Protein AF-A0A5K1B325-F1 (afdb_monomer_lite)

Organism: NCBI:txid210225

Radius of gyration: 19.57 Å; chains: 1; bounding box: 44×25×56 Å

Foldseek 3Di:
DQVLLVVLVVCLVCLVVLVVCVVVDVVDPPNDDPVVNVVSVVVSVLCVLVNVLVCCCVVDPDDALVSNVVSLVSLLVSLVVQCPDPPVVSVVVSVVVVVVSCVVCVVCVVVSVVSVVPGPVVPPPDD

Secondary structure (DSSP, 8-state):
-HHHHHHHHHHHHTHHHHHHHHHH-TT---PPPHHHHHHHHHHHHHHHHHHHHHHHHHH-SS--HHHHHHHHHHHHHHHHHHTT-S-HHHHHHHHHHHHHHHHHHHTTHHHHHHHHHH-GGGG----

Sequence (127 aa):
WNSTFIMLRDALLFKDVFQHLASCDPSYTCLPSEDEWSYAFDLCQFLKVFYDATNLISTTKHVTTNLVIEEIVSIYHHLYTHRGTSNEHIRALACKMQEKFDKYFKDYNILFAIAAVLDPSSSCHTG

Structure (mmCIF, N/CA/C/O backbone):
data_AF-A0A5K1B325-F1
#
_entry.id   AF-A0A5K1B325-F1
#
loop_
_atom_site.group_PDB
_atom_site.id
_atom_site.type_symbol
_atom_site.label_atom_id
_atom_site.label_alt_id
_atom_site.label_comp_id
_atom_site.label_asym_id
_atom_site.label_entity_id
_atom_site.label_seq_id
_atom_site.pdbx_PDB_ins_code
_atom_site.Cartn_x
_atom_site.Cartn_y
_atom_site.Cartn_z
_atom_site.occupancy
_atom_site.B_iso_or_equiv
_atom_site.auth_seq_id
_atom_site.auth_comp_id
_atom_site.auth_asym_id
_atom_site.auth_atom_id
_atom_site.pdbx_PDB_mode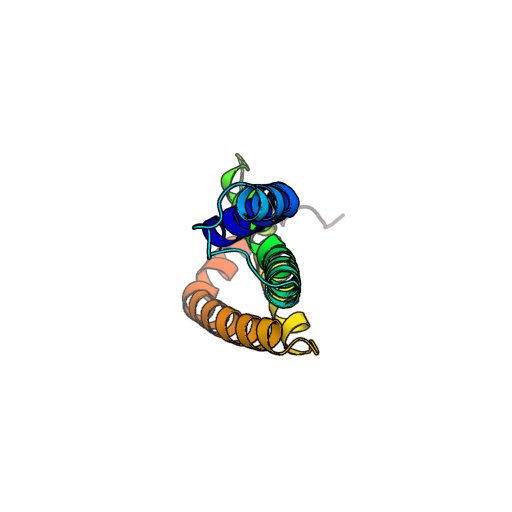l_num
ATOM 1 N N . TRP A 1 1 ? -1.676 6.772 2.175 1.00 85.94 1 TRP A N 1
ATOM 2 C CA . TRP A 1 1 ? -1.957 5.370 1.819 1.00 85.94 1 TRP A CA 1
ATOM 3 C C . TRP A 1 1 ? -2.931 5.255 0.651 1.00 85.94 1 TRP A C 1
ATOM 5 O O . TRP A 1 1 ? -2.493 4.803 -0.388 1.00 85.94 1 TRP A O 1
ATOM 15 N N . ASN A 1 2 ? -4.173 5.739 0.744 1.00 91.50 2 ASN A N 1
ATOM 16 C CA . ASN A 1 2 ? -5.193 5.637 -0.317 1.00 91.50 2 ASN A CA 1
ATOM 17 C C . ASN A 1 2 ? -4.763 6.154 -1.696 1.00 91.50 2 ASN A C 1
ATOM 19 O O . ASN A 1 2 ? -4.847 5.408 -2.663 1.00 91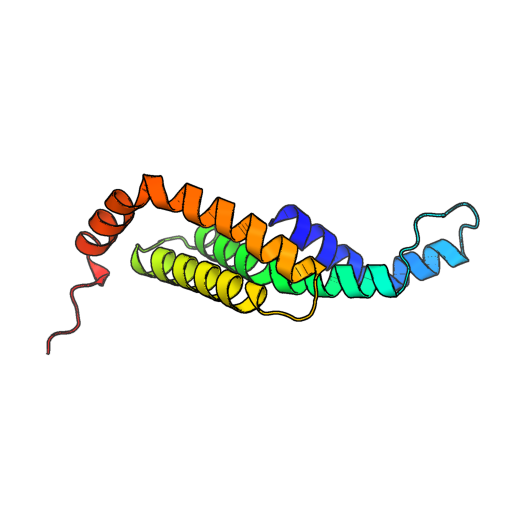.50 2 ASN A O 1
ATOM 23 N N . SER A 1 3 ? -4.251 7.385 -1.802 1.00 94.56 3 SER A N 1
ATOM 24 C CA . SER A 1 3 ? -3.797 7.912 -3.100 1.00 94.56 3 SER A CA 1
ATOM 25 C C . SER A 1 3 ? -2.644 7.089 -3.679 1.00 94.56 3 SER A C 1
ATOM 27 O O . SER A 1 3 ? -2.620 6.816 -4.871 1.00 94.56 3 SER A O 1
ATOM 29 N N . THR A 1 4 ? -1.720 6.643 -2.823 1.00 94.56 4 THR A N 1
ATOM 30 C CA . THR A 1 4 ? -0.609 5.763 -3.210 1.00 94.56 4 THR A CA 1
ATOM 31 C C . THR A 1 4 ? -1.115 4.405 -3.696 1.00 94.56 4 THR A C 1
ATOM 33 O O . THR A 1 4 ? -0.642 3.924 -4.715 1.00 94.56 4 THR A O 1
ATOM 36 N N . PHE A 1 5 ? -2.097 3.810 -3.013 1.00 96.69 5 PHE A N 1
ATOM 37 C CA . PHE A 1 5 ? -2.727 2.557 -3.432 1.00 96.69 5 PHE A CA 1
ATOM 38 C C . PHE A 1 5 ? -3.401 2.695 -4.799 1.00 96.69 5 PHE A C 1
ATOM 40 O O . PHE A 1 5 ? -3.142 1.883 -5.677 1.00 96.69 5 PHE A O 1
ATOM 47 N N . ILE A 1 6 ? -4.216 3.739 -5.000 1.00 97.06 6 ILE A N 1
ATOM 48 C CA . ILE A 1 6 ? -4.890 3.995 -6.282 1.00 97.06 6 ILE A CA 1
ATOM 49 C C . ILE A 1 6 ? -3.854 4.159 -7.398 1.00 97.06 6 ILE A C 1
ATOM 51 O O . ILE A 1 6 ? -3.952 3.491 -8.419 1.00 97.06 6 ILE A O 1
ATOM 55 N N . MET A 1 7 ? -2.827 4.982 -7.167 1.00 97.19 7 MET A N 1
ATOM 56 C CA . MET A 1 7 ? -1.741 5.193 -8.123 1.00 97.19 7 MET A CA 1
ATOM 57 C C . MET A 1 7 ? -1.042 3.880 -8.497 1.00 97.19 7 MET A C 1
ATOM 59 O O . MET A 1 7 ? -0.841 3.625 -9.677 1.00 97.19 7 MET A O 1
ATOM 63 N N . LEU A 1 8 ? -0.680 3.045 -7.516 1.00 97.62 8 LEU A N 1
ATOM 64 C CA . LEU A 1 8 ? -0.001 1.770 -7.770 1.00 97.62 8 LEU A CA 1
ATOM 65 C C . LEU A 1 8 ? -0.909 0.772 -8.484 1.00 97.62 8 LEU A C 1
ATOM 67 O O . LEU A 1 8 ? -0.479 0.152 -9.449 1.00 97.62 8 LEU A O 1
ATOM 71 N N . ARG A 1 9 ? -2.166 0.643 -8.050 1.00 97.81 9 ARG A N 1
ATOM 72 C CA . ARG A 1 9 ? -3.170 -0.208 -8.697 1.00 97.81 9 ARG A CA 1
ATOM 73 C C . ARG A 1 9 ? -3.324 0.162 -10.170 1.00 97.81 9 ARG A C 1
ATOM 75 O O . ARG A 1 9 ? -3.313 -0.721 -11.021 1.00 97.81 9 ARG A O 1
ATOM 82 N N . ASP A 1 10 ? -3.457 1.453 -10.456 1.00 97.38 10 ASP A N 1
ATOM 83 C CA . ASP A 1 10 ? -3.647 1.944 -11.817 1.00 97.38 10 ASP A CA 1
ATOM 84 C C . ASP A 1 10 ? -2.358 1.779 -12.635 1.00 97.38 10 ASP A C 1
ATOM 86 O O . ASP A 1 10 ? -2.407 1.288 -13.759 1.00 97.38 10 ASP A O 1
ATOM 90 N N . ALA A 1 11 ? -1.189 2.082 -12.062 1.00 96.44 11 ALA A N 1
ATOM 91 C CA . ALA A 1 11 ? 0.096 1.858 -12.725 1.00 96.44 11 ALA A CA 1
ATOM 92 C C . ALA A 1 11 ? 0.312 0.379 -13.092 1.00 96.44 11 ALA A C 1
ATOM 94 O O . ALA A 1 11 ? 0.741 0.085 -14.204 1.00 96.44 11 ALA A O 1
ATOM 95 N N . LEU A 1 12 ? -0.031 -0.545 -12.188 1.00 97.38 12 LEU A N 1
ATOM 96 C CA . LEU A 1 12 ? 0.042 -1.990 -12.422 1.00 97.38 12 LEU A CA 1
ATOM 97 C C . LEU A 1 12 ? -0.947 -2.447 -13.501 1.00 97.38 12 LEU A C 1
ATOM 99 O O . LEU A 1 12 ? -0.583 -3.263 -14.344 1.00 97.38 12 LEU A O 1
ATOM 103 N N . LEU A 1 13 ? -2.172 -1.907 -13.510 1.00 97.19 13 LEU A N 1
ATOM 104 C CA . LEU A 1 13 ? -3.171 -2.187 -14.550 1.00 97.19 13 LEU A CA 1
ATOM 105 C C . LEU A 1 13 ? -2.673 -1.772 -15.941 1.00 97.19 13 LEU A C 1
ATOM 107 O O . LEU A 1 13 ? -2.956 -2.445 -16.929 1.00 97.19 13 LEU A O 1
ATOM 111 N N . PHE A 1 14 ? -1.924 -0.674 -16.012 1.00 96.19 14 PHE A N 1
ATOM 112 C CA . PHE A 1 14 ? -1.385 -0.132 -17.254 1.00 96.19 14 PHE A CA 1
ATOM 113 C C . PHE A 1 14 ? 0.068 -0.546 -17.529 1.00 96.19 14 PHE A C 1
ATOM 115 O O . PHE A 1 14 ? 0.704 0.068 -18.385 1.00 96.19 14 PHE A O 1
ATOM 122 N N . LYS A 1 15 ? 0.604 -1.587 -16.869 1.00 95.75 15 LYS A N 1
ATOM 123 C CA . LYS A 1 15 ? 1.999 -2.040 -17.050 1.00 95.75 15 LYS A CA 1
ATOM 124 C C . LYS A 1 15 ? 2.382 -2.201 -18.530 1.00 95.75 15 LYS A C 1
ATOM 126 O O . LYS A 1 15 ? 3.395 -1.652 -18.963 1.00 95.75 15 LYS A O 1
ATOM 131 N N . ASP A 1 16 ? 1.538 -2.861 -19.321 1.00 94.69 16 ASP A N 1
ATOM 132 C CA . ASP A 1 16 ? 1.787 -3.093 -20.753 1.00 94.69 16 ASP A CA 1
ATOM 133 C C . ASP A 1 16 ? 1.778 -1.793 -21.574 1.00 94.69 16 ASP A C 1
ATOM 135 O O . ASP A 1 16 ? 2.484 -1.669 -22.574 1.00 94.69 16 ASP A O 1
ATOM 139 N N . VAL A 1 17 ? 1.019 -0.783 -21.135 1.00 95.25 17 VAL A N 1
ATOM 140 C CA . VAL A 1 17 ? 0.990 0.538 -21.779 1.00 95.25 17 VAL A CA 1
ATOM 141 C C . VAL A 1 17 ? 2.322 1.256 -21.585 1.00 95.25 17 VAL A C 1
ATOM 143 O O . VAL A 1 17 ? 2.818 1.868 -22.527 1.00 95.25 17 VAL A O 1
ATOM 146 N N . PHE A 1 18 ? 2.944 1.143 -20.407 1.00 94.31 18 PHE A N 1
ATOM 147 C CA . PHE A 1 18 ? 4.284 1.690 -20.173 1.00 94.31 18 PHE A CA 1
ATOM 148 C C . PHE A 1 18 ? 5.340 1.007 -21.048 1.00 94.31 18 PHE A C 1
ATOM 150 O O . PHE A 1 18 ? 6.196 1.684 -21.618 1.00 94.31 18 PHE A O 1
ATOM 157 N N . GLN A 1 19 ? 5.257 -0.318 -21.206 1.00 93.75 19 GLN A N 1
ATOM 158 C CA . GLN A 1 19 ? 6.151 -1.068 -22.095 1.00 93.75 19 GLN A CA 1
ATOM 159 C C . GLN A 1 19 ? 5.967 -0.657 -23.560 1.00 93.75 19 GLN A C 1
ATOM 161 O O . GLN A 1 19 ? 6.944 -0.411 -24.269 1.00 93.75 19 GLN A O 1
ATOM 166 N N . HIS A 1 20 ? 4.716 -0.527 -24.007 1.00 95.12 20 HIS A N 1
ATOM 167 C CA . HIS A 1 20 ? 4.411 -0.059 -25.353 1.00 95.12 20 HIS A CA 1
ATOM 168 C C . HIS A 1 20 ? 4.928 1.366 -25.584 1.00 95.12 20 HIS A C 1
ATOM 170 O O . HIS A 1 20 ? 5.579 1.622 -26.597 1.00 95.12 20 HIS A O 1
ATOM 176 N N . LEU A 1 21 ? 4.725 2.273 -24.626 1.00 94.81 21 LEU A N 1
ATOM 177 C CA . LEU A 1 21 ? 5.216 3.646 -24.707 1.00 94.81 21 LEU A CA 1
ATOM 178 C C . LEU A 1 21 ? 6.742 3.694 -24.854 1.00 94.81 21 LEU A C 1
ATOM 180 O O . LEU A 1 21 ? 7.232 4.376 -25.747 1.00 94.81 21 LEU A O 1
ATOM 184 N N . ALA A 1 22 ? 7.479 2.914 -24.059 1.00 94.06 22 ALA A N 1
ATOM 185 C CA . ALA A 1 22 ? 8.936 2.811 -24.170 1.00 94.06 22 ALA A CA 1
ATOM 186 C C . ALA A 1 22 ? 9.401 2.283 -25.539 1.00 94.06 22 ALA A C 1
ATOM 188 O O . ALA A 1 22 ? 10.470 2.653 -26.019 1.00 94.06 22 ALA A O 1
ATOM 189 N N . SER A 1 23 ? 8.600 1.428 -26.185 1.00 93.62 23 SER A N 1
ATOM 190 C CA . SER A 1 23 ? 8.897 0.928 -27.533 1.00 93.62 23 SER A CA 1
ATOM 191 C C . SER A 1 23 ? 8.631 1.959 -28.638 1.00 93.62 23 SER A C 1
ATOM 193 O O . SER A 1 23 ? 9.296 1.931 -29.672 1.00 93.62 23 SER A O 1
ATOM 195 N N . CYS A 1 24 ? 7.670 2.865 -28.432 1.00 95.62 24 CYS A N 1
ATOM 196 C CA . CYS A 1 24 ? 7.257 3.861 -29.422 1.00 95.62 24 CYS A CA 1
ATOM 197 C C . CYS A 1 24 ? 7.976 5.206 -29.277 1.00 95.62 24 CYS A C 1
ATOM 199 O O . CYS A 1 24 ? 8.154 5.902 -30.276 1.00 95.62 24 CYS A O 1
ATOM 201 N N . ASP A 1 25 ? 8.376 5.576 -28.062 1.00 95.38 25 ASP A N 1
ATOM 202 C CA . ASP A 1 25 ? 9.052 6.831 -27.746 1.00 95.38 25 ASP A CA 1
ATOM 203 C C . ASP A 1 25 ? 10.451 6.557 -27.167 1.00 95.38 25 ASP A C 1
ATOM 205 O O . ASP A 1 25 ? 10.592 6.309 -25.968 1.00 95.38 25 ASP A O 1
ATOM 209 N N . PRO A 1 26 ? 11.514 6.654 -27.989 1.00 90.38 26 PRO A N 1
ATOM 210 C CA . PRO A 1 26 ? 12.892 6.467 -27.535 1.00 90.38 26 PRO A CA 1
ATOM 211 C C . PRO A 1 26 ? 13.355 7.471 -26.468 1.00 90.38 26 PRO A C 1
ATOM 213 O O . PRO A 1 26 ? 14.399 7.260 -25.854 1.00 90.38 26 PRO A O 1
ATOM 216 N N . SER A 1 27 ? 12.631 8.579 -26.266 1.00 95.06 27 SER A N 1
ATOM 217 C CA . SER A 1 27 ? 12.933 9.565 -25.223 1.00 95.06 27 SER A CA 1
ATOM 218 C C . SER A 1 27 ? 12.313 9.220 -23.864 1.00 95.06 27 SER A C 1
ATOM 220 O O . SER A 1 27 ? 12.671 9.830 -22.853 1.00 95.06 27 SER A O 1
ATOM 222 N N . TYR A 1 28 ? 11.431 8.217 -23.811 1.00 93.62 28 TYR A N 1
ATOM 223 C CA . TYR A 1 28 ? 10.811 7.753 -22.578 1.00 93.62 28 TYR A CA 1
ATOM 224 C C . TYR A 1 28 ? 11.786 6.903 -21.749 1.00 93.62 28 TYR A C 1
ATOM 226 O O . TYR A 1 28 ? 12.058 5.744 -22.054 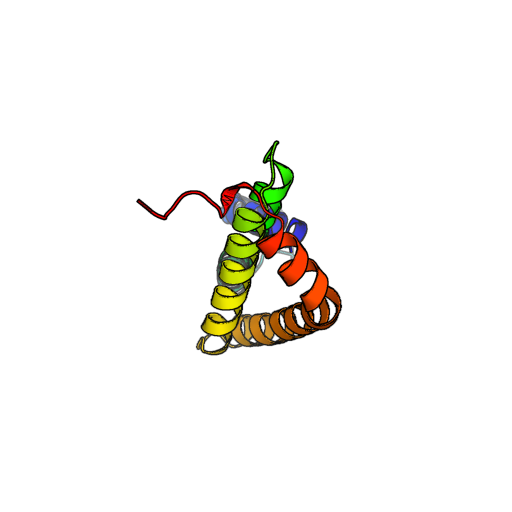1.00 93.62 28 TYR A O 1
ATOM 234 N N . THR A 1 29 ? 12.298 7.475 -20.658 1.00 90.62 29 THR A N 1
ATOM 235 C CA . THR A 1 29 ? 13.304 6.841 -19.782 1.00 90.62 29 THR A CA 1
ATOM 236 C C . THR A 1 29 ? 12.748 6.360 -18.441 1.00 90.62 29 THR A C 1
ATOM 238 O O . THR A 1 29 ? 13.502 5.883 -17.597 1.00 90.62 29 THR A O 1
ATOM 241 N N . CYS A 1 30 ? 11.436 6.473 -18.222 1.00 88.25 30 CYS A N 1
ATOM 242 C CA . CYS A 1 30 ? 10.799 6.202 -16.930 1.00 88.25 30 CYS A CA 1
ATOM 243 C C . CYS A 1 30 ? 10.159 4.808 -16.827 1.00 88.25 30 CYS A C 1
ATOM 245 O O . CYS A 1 30 ? 9.271 4.624 -15.996 1.00 88.25 30 CYS A O 1
ATOM 247 N N . LEU A 1 31 ? 10.562 3.845 -17.662 1.00 94.44 31 LEU A N 1
ATOM 248 C CA . LEU A 1 31 ? 10.040 2.480 -17.598 1.00 94.44 31 LEU A CA 1
ATOM 249 C C . LEU A 1 31 ? 10.576 1.776 -16.337 1.00 94.44 31 LEU A C 1
ATOM 251 O O . LEU A 1 31 ? 11.791 1.593 -16.242 1.00 94.44 31 LEU A O 1
ATOM 255 N N . PRO A 1 32 ? 9.712 1.349 -15.396 1.00 95.31 32 PRO A N 1
ATOM 256 C CA . PRO A 1 32 ? 10.166 0.584 -14.244 1.00 95.31 32 PRO A CA 1
ATOM 257 C C . PRO A 1 32 ? 10.717 -0.779 -14.669 1.00 95.31 32 PRO A C 1
ATOM 259 O O . PRO A 1 32 ? 10.208 -1.417 -15.597 1.00 95.31 32 PRO A O 1
ATOM 262 N N . SER A 1 33 ? 11.742 -1.232 -13.957 1.00 95.88 33 SER A N 1
ATOM 263 C CA . SER A 1 33 ? 12.288 -2.585 -14.058 1.00 95.88 33 SER A CA 1
ATOM 264 C C . SER A 1 33 ? 11.300 -3.639 -13.544 1.00 95.88 33 SER A C 1
ATOM 266 O O . SER A 1 33 ? 10.350 -3.333 -12.822 1.00 95.88 33 SER A O 1
ATOM 268 N N . GLU A 1 34 ? 11.521 -4.910 -13.886 1.00 95.56 34 GLU A N 1
ATOM 269 C CA . GLU A 1 34 ? 10.681 -6.007 -13.380 1.00 95.56 34 GLU A CA 1
ATOM 270 C C . GLU A 1 34 ? 10.721 -6.125 -11.848 1.00 95.56 34 GLU A C 1
ATOM 272 O O . GLU A 1 34 ? 9.689 -6.392 -11.231 1.00 95.56 34 GLU A O 1
ATOM 277 N N . ASP A 1 35 ? 11.863 -5.829 -11.221 1.00 95.06 35 ASP A N 1
ATOM 278 C CA . ASP A 1 35 ? 11.986 -5.798 -9.759 1.00 95.06 35 ASP A CA 1
ATOM 279 C C . ASP A 1 35 ? 11.165 -4.654 -9.145 1.00 95.06 35 ASP A C 1
ATOM 281 O O . ASP A 1 35 ? 10.487 -4.841 -8.133 1.00 95.06 35 ASP A O 1
ATOM 285 N N . GLU A 1 36 ? 11.155 -3.477 -9.777 1.00 95.19 36 GLU A N 1
ATOM 286 C CA . GLU A 1 36 ? 10.324 -2.346 -9.347 1.00 95.19 36 GLU A CA 1
ATOM 287 C C . GLU A 1 36 ? 8.831 -2.624 -9.541 1.00 95.19 36 GLU A C 1
ATOM 289 O O . GLU A 1 36 ? 8.030 -2.257 -8.681 1.00 95.19 36 GLU A O 1
ATOM 294 N N . TRP A 1 37 ? 8.442 -3.316 -10.618 1.00 96.94 37 TRP A N 1
ATOM 295 C CA . TRP A 1 37 ? 7.065 -3.775 -10.815 1.00 96.94 37 TRP A CA 1
ATOM 296 C C . TRP A 1 37 ? 6.640 -4.792 -9.758 1.00 96.94 37 TRP A C 1
ATOM 298 O O . TRP A 1 37 ? 5.533 -4.694 -9.225 1.00 96.94 37 TRP A O 1
ATOM 308 N N . SER A 1 38 ? 7.518 -5.741 -9.434 1.00 96.00 38 SER A N 1
ATOM 309 C CA . SER A 1 38 ? 7.295 -6.725 -8.373 1.00 96.00 38 SER A CA 1
ATOM 310 C C . SER A 1 38 ? 7.118 -6.035 -7.017 1.00 96.00 38 SER A C 1
ATOM 312 O O . SER A 1 38 ? 6.134 -6.260 -6.311 1.00 96.00 38 SER A O 1
ATOM 314 N N . TYR A 1 39 ? 7.994 -5.080 -6.698 1.00 94.81 39 TYR A N 1
ATOM 315 C CA . TYR A 1 39 ? 7.873 -4.288 -5.479 1.00 94.81 39 TYR A CA 1
ATOM 316 C C . TYR A 1 39 ? 6.594 -3.437 -5.446 1.00 94.81 39 TYR A C 1
ATOM 318 O O . TYR A 1 39 ? 5.916 -3.375 -4.418 1.00 94.81 39 TYR A O 1
ATOM 326 N N . ALA A 1 40 ? 6.227 -2.797 -6.561 1.00 96.25 40 ALA A N 1
ATOM 327 C CA . ALA A 1 40 ? 4.987 -2.034 -6.680 1.00 96.25 40 ALA A CA 1
ATOM 328 C C . ALA A 1 40 ? 3.753 -2.915 -6.440 1.00 96.25 40 ALA A C 1
ATOM 330 O O . ALA A 1 40 ? 2.809 -2.474 -5.779 1.00 96.25 40 ALA A O 1
ATOM 331 N N . PHE A 1 41 ? 3.772 -4.157 -6.931 1.00 96.88 41 PHE A N 1
ATOM 332 C CA . PHE A 1 41 ? 2.725 -5.143 -6.682 1.00 96.88 41 PHE A CA 1
ATOM 333 C C . PHE A 1 41 ? 2.624 -5.505 -5.198 1.00 96.88 41 PHE A C 1
ATOM 335 O O . PHE A 1 41 ? 1.547 -5.354 -4.617 1.00 96.88 41 PHE A O 1
ATOM 342 N N . ASP A 1 42 ? 3.733 -5.893 -4.566 1.00 96.00 42 ASP A N 1
ATOM 343 C CA . ASP A 1 42 ? 3.770 -6.237 -3.140 1.00 96.00 42 ASP A CA 1
ATOM 344 C C . ASP A 1 42 ? 3.285 -5.072 -2.267 1.00 96.00 42 ASP A C 1
ATOM 346 O O . ASP A 1 42 ? 2.472 -5.243 -1.353 1.00 96.00 42 ASP A O 1
ATOM 350 N N . LEU A 1 43 ? 3.728 -3.855 -2.590 1.00 96.38 43 LEU A N 1
ATOM 351 C CA . LEU A 1 43 ? 3.304 -2.641 -1.906 1.00 96.38 43 LEU A CA 1
ATOM 352 C C . LEU A 1 43 ? 1.811 -2.360 -2.115 1.00 96.38 43 LEU A C 1
ATOM 354 O O . LEU A 1 43 ? 1.120 -1.967 -1.174 1.00 96.38 43 LEU A O 1
ATOM 358 N N . CYS A 1 44 ? 1.294 -2.570 -3.326 1.00 97.50 44 CYS A N 1
ATOM 359 C CA . CYS A 1 44 ? -0.126 -2.417 -3.622 1.00 97.50 44 CYS A CA 1
ATOM 360 C C . CYS A 1 44 ? -0.975 -3.403 -2.806 1.00 97.50 44 CYS A C 1
ATOM 362 O O . CYS A 1 44 ? -2.001 -3.001 -2.254 1.00 97.50 44 CYS A O 1
ATOM 364 N N . GLN A 1 45 ? -0.546 -4.665 -2.686 1.00 96.19 45 GLN A N 1
ATOM 365 C CA . GLN A 1 45 ? -1.244 -5.666 -1.871 1.00 96.19 45 GLN A CA 1
ATOM 366 C C . GLN A 1 45 ? -1.224 -5.296 -0.389 1.00 96.19 45 GLN A C 1
ATOM 368 O O . GLN A 1 45 ? -2.265 -5.313 0.266 1.00 96.19 45 GLN A O 1
ATOM 373 N N . PHE A 1 46 ? -0.067 -4.879 0.124 1.00 96.50 46 PHE A N 1
ATOM 374 C CA . PHE A 1 46 ? 0.068 -4.428 1.505 1.00 96.50 46 PHE A CA 1
ATOM 375 C C . PHE A 1 46 ? -0.824 -3.211 1.815 1.00 96.50 46 PHE A C 1
ATOM 377 O O . PHE A 1 46 ? -1.465 -3.133 2.860 1.00 96.50 46 PHE A O 1
ATOM 384 N N . LEU A 1 47 ? -0.921 -2.247 0.894 1.00 96.62 47 LEU A N 1
ATOM 385 C CA . LEU A 1 47 ? -1.731 -1.044 1.105 1.00 96.62 47 LEU 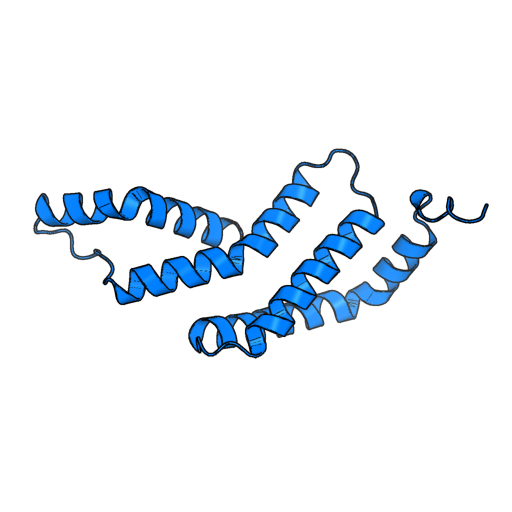A CA 1
ATOM 386 C C . LEU A 1 47 ? -3.246 -1.279 0.981 1.00 96.62 47 LEU A C 1
ATOM 388 O O . LEU A 1 47 ? -4.023 -0.424 1.418 1.00 96.62 47 LEU A O 1
ATOM 392 N N . LYS A 1 48 ? -3.670 -2.413 0.413 1.00 96.38 48 LYS A N 1
ATOM 393 C CA . LYS A 1 48 ? -5.074 -2.712 0.115 1.00 96.38 48 LYS A CA 1
ATOM 394 C C . LYS A 1 48 ? -5.962 -2.684 1.361 1.00 96.38 48 LYS A C 1
ATOM 396 O O . LYS A 1 48 ? -7.009 -2.050 1.321 1.00 96.38 48 LYS A O 1
ATOM 401 N N . VAL A 1 49 ? -5.521 -3.276 2.477 1.00 95.50 49 VAL A N 1
ATOM 402 C CA . VAL A 1 49 ? -6.330 -3.345 3.714 1.00 95.50 49 VAL A CA 1
ATOM 403 C C . VAL A 1 49 ? -6.711 -1.955 4.230 1.00 95.50 49 VAL A C 1
ATOM 405 O O . VAL A 1 49 ? -7.830 -1.726 4.672 1.00 95.50 49 VAL A O 1
ATOM 408 N N . PHE A 1 50 ? -5.801 -0.988 4.112 1.00 94.19 50 PHE A N 1
ATOM 409 C CA . PHE A 1 50 ? -6.028 0.377 4.580 1.00 94.19 50 PHE A CA 1
ATOM 410 C C . PHE A 1 50 ? -6.985 1.139 3.668 1.00 94.19 50 PHE A C 1
ATOM 412 O O . PHE A 1 50 ? -7.790 1.951 4.135 1.00 94.19 50 PHE A O 1
ATOM 419 N N . TYR A 1 51 ? -6.876 0.889 2.361 1.00 95.75 51 TYR A N 1
ATOM 420 C CA . TYR A 1 51 ? -7.787 1.451 1.379 1.00 95.75 51 TYR A CA 1
ATOM 421 C C . TYR A 1 51 ? -9.200 0.906 1.574 1.00 95.75 51 TYR A C 1
ATOM 423 O O . TYR A 1 51 ? -10.133 1.702 1.664 1.00 95.75 51 TYR A O 1
ATOM 431 N N . ASP A 1 52 ? -9.342 -0.415 1.695 1.00 94.75 52 ASP A N 1
ATOM 432 C CA . ASP A 1 52 ? -10.628 -1.085 1.879 1.00 94.75 52 ASP A CA 1
ATOM 433 C C . ASP A 1 52 ? -11.305 -0.605 3.175 1.00 94.75 52 ASP A C 1
ATOM 435 O O . ASP A 1 52 ? -12.449 -0.152 3.119 1.00 94.75 52 ASP A O 1
ATOM 439 N N . ALA A 1 53 ? -10.568 -0.547 4.292 1.00 92.50 53 ALA A N 1
ATOM 440 C CA . ALA A 1 53 ? -11.056 -0.002 5.562 1.00 92.50 53 ALA A CA 1
ATOM 441 C C . ALA A 1 53 ? -11.524 1.457 5.435 1.00 92.50 53 ALA A C 1
ATOM 443 O O . ALA A 1 53 ? -12.626 1.822 5.853 1.00 92.50 53 ALA A O 1
ATOM 444 N N . THR A 1 54 ? -10.707 2.319 4.813 1.00 91.56 54 THR A N 1
ATOM 445 C CA . THR A 1 54 ? -11.078 3.731 4.636 1.00 91.56 54 THR A CA 1
ATOM 446 C C . THR A 1 54 ? -12.309 3.870 3.747 1.00 91.56 54 THR A C 1
ATOM 448 O O . THR A 1 54 ? -13.193 4.677 4.034 1.00 91.56 54 THR A O 1
ATOM 451 N N . ASN A 1 55 ? -12.370 3.110 2.655 1.00 92.69 55 ASN A N 1
ATOM 452 C CA . ASN A 1 55 ? -13.482 3.148 1.721 1.00 92.69 55 ASN A CA 1
ATOM 453 C C . ASN A 1 55 ? -14.772 2.645 2.377 1.00 92.69 55 ASN A C 1
ATOM 455 O O . ASN A 1 55 ? -15.811 3.284 2.223 1.00 92.69 55 ASN A O 1
ATOM 459 N N . LEU A 1 56 ? -14.712 1.566 3.160 1.00 91.38 56 LEU A N 1
ATOM 460 C CA . LEU A 1 56 ? -15.856 1.045 3.904 1.00 91.38 56 LEU A CA 1
ATOM 461 C C . LEU A 1 56 ? -16.414 2.096 4.867 1.00 91.38 56 LEU A C 1
ATOM 463 O O . LEU A 1 56 ? -17.600 2.421 4.806 1.00 91.38 56 LEU A O 1
ATOM 467 N N . ILE A 1 57 ? -15.550 2.700 5.685 1.00 87.81 57 ILE A N 1
ATOM 468 C CA . ILE A 1 57 ? -15.947 3.748 6.635 1.00 87.81 57 ILE A CA 1
ATOM 469 C C . ILE A 1 57 ? -16.508 4.977 5.902 1.00 87.81 57 ILE A C 1
ATOM 471 O O . ILE A 1 57 ? -17.476 5.578 6.358 1.00 87.81 57 ILE A O 1
ATOM 475 N N . SER A 1 58 ? -15.940 5.340 4.748 1.00 87.31 58 SER A N 1
ATOM 476 C CA . SER A 1 58 ? -16.343 6.541 3.997 1.00 87.31 58 SER A CA 1
ATOM 477 C C . SER A 1 58 ? -17.639 6.366 3.200 1.00 87.31 58 SER A C 1
ATOM 479 O O . SER A 1 58 ? -18.339 7.343 2.944 1.00 87.31 58 SER A O 1
ATOM 481 N N . THR A 1 59 ? -17.949 5.144 2.762 1.00 88.38 59 THR A N 1
ATOM 482 C CA . THR A 1 59 ? -19.124 4.841 1.922 1.00 88.38 59 THR A CA 1
ATOM 483 C C . THR A 1 59 ? -20.338 4.392 2.729 1.00 88.38 59 THR A C 1
ATOM 485 O O . THR A 1 59 ? -21.471 4.457 2.242 1.00 88.38 59 THR A O 1
ATOM 488 N N . THR A 1 60 ? -20.129 3.965 3.974 1.00 86.00 60 THR A N 1
ATOM 489 C CA . THR A 1 60 ? -21.204 3.506 4.849 1.00 86.00 60 THR A CA 1
ATOM 490 C C . THR A 1 60 ? -22.022 4.687 5.374 1.00 86.00 60 THR A C 1
ATOM 492 O O . THR A 1 60 ? -21.496 5.619 5.974 1.00 86.00 60 THR A O 1
ATOM 495 N N . LYS A 1 61 ? -23.350 4.635 5.194 1.00 80.81 61 LYS A N 1
ATOM 496 C CA . LYS A 1 61 ? -24.280 5.676 5.682 1.00 80.81 61 LYS A CA 1
ATOM 497 C C . LYS A 1 61 ? -24.453 5.674 7.205 1.00 80.81 61 LYS A C 1
ATOM 499 O O . LYS A 1 61 ? -24.813 6.696 7.782 1.00 80.81 61 LYS A O 1
ATOM 504 N N . HIS A 1 62 ? -24.218 4.526 7.837 1.00 80.44 62 HIS A N 1
ATOM 505 C CA . HIS A 1 62 ? -24.337 4.306 9.277 1.00 80.44 62 HIS A CA 1
ATOM 506 C C . HIS A 1 62 ? -23.112 3.551 9.785 1.00 80.44 62 HIS A C 1
ATOM 508 O O . HIS A 1 62 ? -23.100 2.324 9.833 1.00 80.44 62 HIS A O 1
ATOM 514 N N . VAL A 1 63 ? -22.054 4.287 10.110 1.00 79.62 63 VAL A N 1
ATOM 515 C CA . VAL A 1 63 ? -20.863 3.707 10.732 1.00 79.62 63 VAL A CA 1
A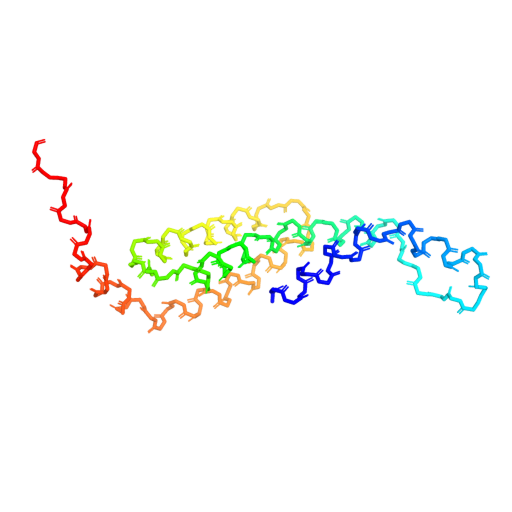TOM 516 C C . VAL A 1 63 ? -21.200 3.371 12.187 1.00 79.62 63 VAL A C 1
ATOM 518 O O . VAL A 1 63 ? -21.552 4.266 12.954 1.00 79.62 63 VAL A O 1
ATOM 521 N N . THR A 1 64 ? -21.127 2.092 12.557 1.00 81.50 64 THR A N 1
ATOM 522 C CA . THR A 1 64 ? -21.257 1.638 13.952 1.00 81.50 64 THR A CA 1
ATOM 523 C C . THR A 1 64 ? -19.884 1.580 14.614 1.00 81.50 64 THR A C 1
ATOM 525 O O . THR A 1 64 ? -18.868 1.435 13.928 1.00 81.50 64 THR A O 1
ATOM 528 N N . THR A 1 65 ? -19.824 1.683 15.944 1.00 80.50 65 THR A N 1
ATOM 529 C CA . THR A 1 65 ? -18.542 1.582 16.654 1.00 80.50 65 THR A CA 1
ATOM 530 C C . THR A 1 65 ? -17.925 0.203 16.447 1.00 80.50 65 THR A C 1
ATOM 532 O O . THR A 1 65 ? -16.727 0.111 16.188 1.00 80.50 65 THR A O 1
ATOM 535 N N . ASN A 1 66 ? -18.742 -0.853 16.489 1.00 81.25 66 ASN A N 1
ATOM 536 C CA . ASN A 1 66 ? -18.295 -2.223 16.227 1.00 81.25 66 ASN A CA 1
ATOM 537 C C . ASN A 1 66 ? -17.591 -2.363 14.867 1.00 81.25 66 ASN A C 1
ATOM 539 O O . ASN A 1 66 ? -16.488 -2.898 14.817 1.00 81.25 66 ASN A O 1
ATOM 543 N N . LEU A 1 67 ? -18.154 -1.787 13.797 1.00 86.12 67 LEU A N 1
ATOM 544 C CA . LEU A 1 67 ? -17.533 -1.801 12.468 1.00 86.12 67 LEU A CA 1
ATOM 545 C C . LEU A 1 67 ? -16.165 -1.103 12.470 1.00 86.12 67 LEU A C 1
ATOM 547 O O . LEU A 1 67 ? -15.194 -1.610 11.917 1.00 86.12 67 LEU A O 1
ATOM 551 N N . VAL A 1 68 ? -16.066 0.064 13.113 1.00 84.94 68 VAL A N 1
ATOM 552 C CA . VAL A 1 68 ? -14.792 0.795 13.201 1.00 84.94 68 VAL A CA 1
ATOM 553 C C . VAL A 1 68 ? -13.754 -0.009 13.984 1.00 84.94 68 VAL A C 1
ATOM 555 O O . VAL A 1 68 ? -12.591 -0.047 13.587 1.00 84.94 68 VAL A O 1
ATOM 558 N N . ILE A 1 69 ? -14.157 -0.668 15.074 1.00 84.00 69 ILE A N 1
ATOM 559 C CA . ILE A 1 69 ? -13.269 -1.526 15.867 1.00 84.00 69 ILE A CA 1
ATOM 560 C C . ILE A 1 69 ? -12.777 -2.713 15.034 1.00 84.00 69 ILE A C 1
ATOM 562 O O . ILE A 1 69 ? -11.580 -2.995 15.052 1.00 84.00 69 ILE A O 1
ATOM 566 N N . GLU A 1 70 ? -13.656 -3.377 14.281 1.00 87.69 70 GLU A N 1
ATOM 567 C CA . GLU A 1 70 ? -13.288 -4.490 13.397 1.00 87.69 70 GLU A CA 1
ATOM 568 C C . GLU A 1 70 ? -12.226 -4.073 12.369 1.00 87.69 70 GLU A C 1
ATOM 570 O O . GLU A 1 70 ? -11.195 -4.739 12.240 1.00 87.69 70 GLU A O 1
ATOM 575 N N . GLU A 1 71 ? -12.403 -2.923 11.713 1.00 90.94 71 GLU A N 1
ATOM 576 C CA . GLU A 1 71 ? -11.429 -2.399 10.747 1.00 90.94 71 GLU A CA 1
ATOM 577 C C . GLU A 1 71 ? -10.089 -2.017 11.401 1.00 90.94 71 GLU A C 1
ATOM 579 O O . GLU A 1 71 ? -9.016 -2.299 10.860 1.00 90.94 71 GLU A O 1
ATOM 584 N N . ILE A 1 72 ? -10.118 -1.422 12.598 1.00 90.12 72 ILE A N 1
ATOM 585 C CA . ILE A 1 72 ? -8.909 -1.104 13.378 1.00 90.12 72 ILE A CA 1
ATOM 586 C C . ILE A 1 72 ? -8.142 -2.385 13.727 1.00 90.12 72 ILE A C 1
ATOM 588 O O . ILE A 1 72 ? -6.920 -2.436 13.562 1.00 90.12 72 ILE A O 1
ATOM 592 N N . VAL A 1 73 ? -8.842 -3.423 14.195 1.00 89.62 73 VAL A N 1
ATOM 593 C CA . VAL A 1 73 ? -8.241 -4.720 14.539 1.00 89.62 73 VAL A CA 1
ATOM 594 C C . VAL A 1 73 ? -7.667 -5.397 13.294 1.00 89.62 73 VAL A C 1
ATOM 596 O O . VAL A 1 73 ? -6.548 -5.909 13.348 1.00 89.62 73 VAL A O 1
ATOM 599 N N . SER A 1 74 ? -8.381 -5.346 12.167 1.00 93.38 74 SER A N 1
ATOM 600 C CA . SER A 1 74 ? -7.918 -5.858 10.872 1.00 93.38 74 SER A CA 1
ATOM 601 C C . SER A 1 74 ? -6.603 -5.199 10.444 1.00 93.38 74 SER A C 1
ATOM 603 O O . SER A 1 74 ? -5.614 -5.885 10.165 1.00 93.38 74 SER A O 1
ATOM 605 N N . ILE A 1 75 ? -6.536 -3.864 10.498 1.00 94.56 75 ILE A N 1
ATOM 606 C CA . ILE A 1 75 ? -5.320 -3.100 10.200 1.00 94.56 75 ILE A CA 1
ATOM 607 C C . ILE A 1 75 ? -4.177 -3.473 11.154 1.00 94.56 75 ILE A C 1
ATOM 609 O O . ILE A 1 75 ? -3.048 -3.702 10.708 1.00 94.56 75 ILE A O 1
ATOM 613 N N . TYR A 1 76 ? -4.448 -3.543 12.460 1.00 93.25 76 TYR A N 1
ATOM 614 C CA . TYR A 1 76 ? -3.437 -3.891 13.458 1.00 93.25 76 TYR A CA 1
ATOM 615 C C . TYR A 1 76 ? -2.858 -5.289 13.207 1.00 93.25 76 TYR A C 1
ATOM 617 O O . TYR A 1 76 ? -1.638 -5.467 13.178 1.00 93.25 76 TYR A O 1
ATOM 625 N N . HIS A 1 77 ? -3.723 -6.276 12.970 1.00 94.44 77 HIS A N 1
ATOM 626 C CA . HIS A 1 77 ? -3.314 -7.645 12.678 1.00 94.44 77 HIS A CA 1
ATOM 627 C C . HIS A 1 77 ? -2.504 -7.738 11.378 1.00 94.44 77 HIS A C 1
ATOM 629 O O . HIS A 1 77 ? -1.478 -8.425 11.329 1.00 94.44 77 HIS A O 1
ATOM 635 N N . HIS A 1 78 ? -2.923 -7.010 10.338 1.00 96.81 78 HIS A N 1
ATOM 636 C CA . HIS A 1 78 ? -2.206 -6.950 9.070 1.00 96.81 78 HIS A CA 1
ATOM 637 C C . HIS A 1 78 ? -0.787 -6.399 9.252 1.00 96.81 78 HIS A C 1
ATOM 639 O O . HIS A 1 78 ? 0.177 -7.005 8.781 1.00 96.81 78 HIS A O 1
ATOM 645 N N . LEU A 1 79 ? -0.644 -5.292 9.985 1.00 96.38 79 LEU A N 1
ATOM 646 C CA . LEU A 1 79 ? 0.649 -4.694 10.310 1.00 96.38 79 LEU A CA 1
ATOM 647 C C . LEU A 1 79 ? 1.541 -5.646 11.111 1.00 96.38 79 LEU A C 1
ATOM 649 O O . LEU A 1 79 ? 2.698 -5.851 10.742 1.00 96.38 79 LEU A O 1
ATOM 653 N N . TYR A 1 80 ? 0.994 -6.261 12.161 1.00 94.00 80 TYR A N 1
ATOM 654 C CA . TYR A 1 80 ? 1.724 -7.189 13.021 1.00 94.00 80 TYR A CA 1
ATOM 655 C C . TYR A 1 80 ? 2.272 -8.385 12.233 1.00 94.00 80 TYR A C 1
ATOM 657 O O . TYR A 1 80 ? 3.453 -8.711 12.338 1.00 94.00 80 TYR A O 1
ATOM 665 N N . THR A 1 81 ? 1.440 -8.987 11.382 1.00 95.50 81 THR A N 1
ATOM 666 C CA . THR A 1 81 ? 1.826 -10.137 10.552 1.00 95.50 81 THR A CA 1
ATOM 667 C C . THR A 1 81 ? 2.946 -9.774 9.575 1.00 95.50 81 THR A C 1
ATOM 669 O O . THR A 1 81 ? 3.933 -10.500 9.449 1.00 95.50 81 THR A O 1
ATOM 672 N N . HIS A 1 82 ? 2.860 -8.604 8.935 1.00 96.12 82 HIS A N 1
ATOM 673 C CA . HIS A 1 82 ? 3.861 -8.162 7.962 1.00 96.12 82 HIS A CA 1
ATOM 674 C C . HIS A 1 82 ? 5.178 -7.685 8.591 1.00 96.12 82 HIS A C 1
ATOM 676 O O . HIS A 1 82 ? 6.151 -7.497 7.867 1.00 96.12 82 HIS A O 1
ATOM 682 N N . ARG A 1 83 ? 5.291 -7.568 9.922 1.00 92.38 83 ARG A N 1
ATOM 683 C CA . ARG A 1 83 ? 6.604 -7.400 10.577 1.00 92.38 83 ARG A CA 1
ATOM 684 C C . ARG A 1 83 ? 7.483 -8.650 10.480 1.00 92.38 83 ARG A C 1
ATOM 686 O O . ARG A 1 83 ? 8.705 -8.540 10.552 1.00 92.38 83 ARG A O 1
ATOM 693 N N . GLY A 1 84 ? 6.873 -9.825 10.329 1.00 90.31 84 GLY A N 1
ATOM 694 C CA . GLY A 1 84 ? 7.570 -11.107 10.212 1.00 90.31 84 GLY A CA 1
ATOM 695 C C . GLY A 1 84 ? 7.872 -11.539 8.777 1.00 90.31 84 GLY A C 1
ATOM 696 O O . GLY A 1 84 ? 8.419 -12.620 8.585 1.00 90.31 84 GLY A O 1
ATOM 697 N N . THR A 1 85 ? 7.507 -10.739 7.768 1.00 93.19 85 THR A N 1
ATOM 698 C CA . THR A 1 85 ? 7.714 -11.114 6.362 1.00 93.19 85 THR A CA 1
ATOM 699 C C . THR A 1 85 ? 9.197 -11.125 5.978 1.00 93.19 85 THR A C 1
ATOM 701 O O . THR A 1 85 ? 10.006 -10.362 6.516 1.00 93.19 85 THR A O 1
ATOM 704 N N . SER A 1 86 ? 9.551 -11.985 5.021 1.00 92.81 86 SER A N 1
ATOM 705 C CA . SER A 1 86 ? 10.888 -12.044 4.421 1.00 92.81 86 SER A CA 1
ATOM 706 C C . SER A 1 86 ? 11.162 -10.873 3.473 1.00 92.81 86 SER A C 1
ATOM 708 O O . SER A 1 86 ? 12.324 -10.537 3.255 1.00 92.81 86 SER A O 1
ATOM 710 N N . ASN A 1 87 ? 10.121 -10.224 2.937 1.00 92.44 87 ASN A N 1
ATOM 711 C CA . ASN A 1 87 ? 10.276 -9.029 2.110 1.00 92.44 87 ASN A CA 1
ATOM 712 C C . ASN A 1 87 ? 10.703 -7.837 2.987 1.00 92.44 87 ASN A C 1
ATOM 714 O O . ASN A 1 87 ? 9.896 -7.243 3.706 1.00 92.44 87 ASN A O 1
ATOM 718 N N . GLU A 1 88 ? 11.982 -7.468 2.925 1.00 93.88 88 GLU A N 1
ATOM 719 C CA . GLU A 1 88 ? 12.556 -6.444 3.803 1.00 93.88 88 GLU A CA 1
ATOM 720 C C . GLU A 1 88 ? 11.916 -5.064 3.633 1.00 93.88 88 GLU A C 1
ATOM 722 O O . GLU A 1 88 ? 11.751 -4.338 4.618 1.00 93.88 88 GLU A O 1
ATOM 727 N N . HIS A 1 89 ? 11.512 -4.714 2.410 1.00 91.31 89 HIS A N 1
ATOM 728 C CA . HIS A 1 89 ? 10.871 -3.436 2.124 1.00 91.31 89 HIS A CA 1
ATOM 729 C C . HIS A 1 89 ? 9.482 -3.359 2.764 1.00 91.31 89 HIS A C 1
ATOM 731 O O . HIS A 1 89 ? 9.170 -2.382 3.451 1.00 91.31 89 HIS A O 1
ATOM 737 N N . ILE A 1 90 ? 8.671 -4.410 2.604 1.00 95.94 90 ILE A N 1
ATOM 738 C CA . ILE A 1 90 ? 7.341 -4.493 3.221 1.00 95.94 90 ILE A CA 1
ATOM 739 C C . ILE A 1 90 ? 7.457 -4.563 4.742 1.00 95.94 90 ILE A C 1
ATOM 741 O O . ILE A 1 90 ? 6.737 -3.849 5.437 1.00 95.94 90 ILE A O 1
ATOM 745 N N . ARG A 1 91 ? 8.420 -5.326 5.270 1.00 96.62 91 ARG A N 1
ATOM 746 C CA . ARG A 1 91 ? 8.712 -5.377 6.708 1.00 96.62 91 ARG A CA 1
ATOM 747 C C . ARG A 1 91 ? 9.024 -3.992 7.269 1.00 96.62 91 ARG A C 1
ATOM 749 O O . ARG A 1 91 ? 8.442 -3.583 8.273 1.00 96.62 91 ARG A O 1
ATOM 756 N N . ALA A 1 92 ? 9.921 -3.249 6.621 1.00 95.50 92 ALA A N 1
ATOM 757 C CA . ALA A 1 92 ? 10.285 -1.901 7.047 1.00 95.50 92 ALA A CA 1
ATOM 758 C C . ALA A 1 92 ? 9.080 -0.947 7.017 1.00 95.50 92 ALA A C 1
ATOM 760 O O . ALA A 1 92 ? 8.924 -0.114 7.915 1.00 95.50 92 ALA A O 1
ATOM 761 N N . LEU A 1 93 ? 8.215 -1.078 6.008 1.00 94.62 93 LEU A N 1
ATOM 762 C CA . LEU A 1 93 ? 6.998 -0.283 5.899 1.00 94.62 93 LEU A CA 1
ATOM 763 C C . LEU A 1 93 ? 5.986 -0.635 6.997 1.00 94.62 93 LEU A C 1
ATOM 765 O O . LEU A 1 93 ? 5.478 0.270 7.658 1.00 94.62 93 LEU A O 1
ATOM 769 N N . ALA A 1 94 ? 5.756 -1.927 7.244 1.00 96.31 94 ALA A N 1
ATOM 770 C CA . ALA A 1 94 ? 4.884 -2.428 8.301 1.00 96.31 94 ALA A CA 1
ATOM 771 C C . ALA A 1 94 ? 5.337 -1.944 9.684 1.00 96.31 94 ALA A C 1
ATOM 773 O O . ALA A 1 94 ? 4.525 -1.421 10.446 1.00 96.31 94 ALA A O 1
ATOM 774 N N . CYS A 1 95 ? 6.638 -2.011 9.985 1.00 96.06 95 CYS A N 1
ATOM 775 C CA . CYS A 1 95 ? 7.190 -1.472 11.230 1.00 96.06 95 CYS A CA 1
ATOM 776 C C . CYS A 1 95 ? 6.880 0.025 11.390 1.00 96.06 95 CYS A C 1
ATOM 778 O O . CYS A 1 95 ? 6.257 0.411 12.380 1.00 96.06 95 CYS A O 1
ATOM 780 N N . LYS A 1 96 ? 7.225 0.852 10.391 1.00 94.62 96 LYS A N 1
ATOM 781 C CA . LYS A 1 96 ? 7.010 2.313 10.430 1.00 94.62 96 LYS A CA 1
ATOM 782 C C . LYS A 1 96 ? 5.534 2.697 10.505 1.00 94.62 96 LYS A C 1
ATOM 784 O O . LYS A 1 96 ? 5.168 3.666 11.170 1.00 94.62 96 LYS A O 1
ATOM 789 N N . MET A 1 97 ? 4.674 1.987 9.780 1.00 94.75 97 MET A N 1
ATOM 790 C CA . MET A 1 97 ? 3.239 2.260 9.791 1.00 94.75 97 MET A CA 1
ATOM 791 C C . MET A 1 97 ? 2.603 1.839 11.107 1.00 94.75 97 MET A C 1
ATOM 793 O O . MET A 1 97 ? 1.751 2.565 11.609 1.00 94.75 97 MET A O 1
ATOM 797 N N . GLN A 1 98 ? 3.067 0.746 11.708 1.00 93.81 98 GLN A N 1
ATOM 798 C CA . GLN A 1 98 ? 2.610 0.342 13.027 1.00 93.81 98 GLN A CA 1
ATOM 799 C C . GLN A 1 98 ? 3.087 1.286 14.132 1.00 93.81 98 GLN A C 1
ATOM 801 O O . GLN A 1 98 ? 2.295 1.610 14.999 1.00 93.81 98 GLN A O 1
ATOM 806 N N . GLU A 1 99 ? 4.304 1.829 14.073 1.00 93.50 99 GLU A N 1
ATOM 807 C CA . GLU A 1 99 ? 4.724 2.885 15.012 1.00 93.50 99 GLU A CA 1
ATOM 808 C C . GLU A 1 99 ? 3.797 4.108 14.955 1.00 93.50 99 GLU A C 1
ATOM 810 O O . GLU A 1 99 ? 3.416 4.666 15.986 1.00 93.50 99 GLU A O 1
ATOM 815 N N . LYS A 1 100 ? 3.404 4.524 13.742 1.00 90.62 100 LYS A N 1
ATOM 816 C CA . LYS A 1 100 ? 2.423 5.601 13.568 1.00 90.62 100 LYS A CA 1
ATOM 817 C C . LYS A 1 100 ? 1.061 5.194 14.111 1.00 90.62 100 LYS A C 1
ATOM 819 O O . LYS A 1 100 ? 0.453 5.993 14.811 1.00 90.62 100 LYS A O 1
ATOM 824 N N . PHE A 1 101 ? 0.603 3.986 13.800 1.00 90.31 101 PHE A N 1
ATOM 825 C CA . PHE A 1 101 ? -0.660 3.447 14.291 1.00 90.31 101 PHE A CA 1
ATOM 826 C C . PHE A 1 101 ? -0.694 3.453 15.824 1.00 90.31 101 PHE A C 1
ATOM 828 O O . PHE A 1 101 ? -1.543 4.115 16.409 1.00 90.31 101 PHE A O 1
ATOM 835 N N . ASP A 1 102 ? 0.291 2.840 16.477 1.00 89.88 102 ASP A N 1
ATOM 836 C CA . ASP A 1 102 ? 0.404 2.782 17.935 1.00 89.88 102 ASP A CA 1
ATOM 837 C C . ASP A 1 102 ? 0.415 4.191 18.545 1.00 89.88 102 ASP A C 1
ATOM 839 O O . ASP A 1 102 ? -0.271 4.444 19.533 1.00 89.88 102 ASP A O 1
ATOM 843 N N . LYS A 1 103 ? 1.124 5.145 17.924 1.00 88.62 103 LYS A N 1
ATOM 844 C CA . LYS A 1 103 ? 1.115 6.550 18.351 1.00 88.62 103 LYS A CA 1
ATOM 845 C C . LYS A 1 103 ? -0.272 7.188 18.226 1.00 88.62 103 LYS A C 1
ATOM 847 O O . LYS A 1 103 ? -0.703 7.846 19.165 1.00 88.62 103 LYS A O 1
ATOM 852 N N . TYR A 1 104 ? -0.957 7.004 17.096 1.00 84.19 104 TYR A N 1
ATOM 853 C CA . TYR A 1 104 ? -2.306 7.537 16.889 1.00 84.19 104 TYR A CA 1
ATOM 854 C C . TYR A 1 104 ? -3.299 6.954 17.891 1.00 84.19 104 TYR A C 1
ATOM 856 O O . TYR A 1 104 ? -4.101 7.698 18.430 1.00 84.19 104 TYR A O 1
ATOM 864 N N . PHE A 1 105 ? -3.249 5.656 18.184 1.00 81.12 105 PHE A N 1
ATOM 865 C CA . PHE A 1 105 ? -4.232 5.021 19.066 1.00 81.12 105 PHE A CA 1
ATOM 866 C C . PHE A 1 105 ? -3.900 5.137 20.556 1.00 81.12 105 PHE A C 1
ATOM 868 O O . PHE A 1 105 ? -4.808 5.058 21.385 1.00 81.12 105 PHE A O 1
ATOM 875 N N . LYS A 1 106 ? -2.640 5.415 20.916 1.00 80.25 106 LYS A N 1
ATOM 876 C CA . LYS A 1 106 ? -2.243 5.695 22.304 1.00 80.25 106 LYS A CA 1
ATOM 877 C C . LYS A 1 106 ? -3.031 6.861 22.909 1.00 80.25 106 LYS A C 1
ATOM 879 O O . LYS A 1 106 ? -3.440 6.768 24.064 1.00 80.25 106 LYS A O 1
ATOM 884 N N . ASP A 1 107 ? -3.292 7.904 22.123 1.00 70.38 107 ASP A N 1
ATOM 885 C CA . ASP A 1 107 ? -3.960 9.124 22.594 1.00 70.38 107 ASP A CA 1
ATOM 886 C C . ASP A 1 107 ? -5.503 9.027 22.560 1.00 70.38 107 ASP A C 1
ATOM 888 O O . ASP A 1 107 ? -6.187 9.804 23.222 1.00 70.38 107 ASP A O 1
ATOM 892 N N . TYR A 1 108 ? -6.068 8.050 21.838 1.00 68.56 108 TYR A N 1
ATOM 893 C CA . TYR A 1 108 ? -7.519 7.911 21.612 1.00 68.56 108 TYR A CA 1
ATOM 894 C C . TYR A 1 108 ? -8.149 6.703 22.329 1.00 68.56 108 TYR A C 1
ATOM 896 O O . TYR A 1 108 ? -9.354 6.476 22.225 1.00 68.56 108 TYR A O 1
ATOM 904 N N . ASN A 1 109 ? -7.358 5.945 23.092 1.00 67.75 109 ASN A N 1
ATOM 905 C CA . ASN A 1 109 ? -7.750 4.664 23.692 1.00 67.75 109 ASN A CA 1
ATOM 906 C C . ASN A 1 109 ? -8.999 4.759 24.603 1.00 67.75 109 ASN A C 1
ATOM 908 O O . ASN A 1 109 ? -9.851 3.874 24.608 1.00 67.75 109 ASN A O 1
ATOM 912 N N . ILE A 1 110 ? -9.163 5.876 25.323 1.00 62.41 110 ILE A N 1
ATOM 913 C CA . ILE A 1 110 ? -10.338 6.129 26.181 1.00 62.41 110 ILE A CA 1
ATOM 914 C C . ILE A 1 110 ? -11.600 6.387 25.345 1.00 62.41 110 ILE A C 1
ATOM 916 O O . ILE A 1 110 ? -12.684 5.935 25.707 1.00 62.41 110 ILE A O 1
ATOM 920 N N . LEU A 1 111 ? -11.471 7.087 24.216 1.00 63.22 111 LEU A N 1
ATOM 921 C CA . LEU A 1 111 ? -12.602 7.431 23.356 1.00 63.22 111 LEU A CA 1
ATOM 922 C C . LEU A 1 111 ? -13.198 6.175 22.702 1.00 63.22 111 LEU A C 1
ATOM 924 O O . LEU A 1 111 ? -14.416 6.036 22.644 1.00 63.22 111 LEU A O 1
ATOM 928 N N . PHE A 1 112 ? -12.341 5.236 22.283 1.00 67.81 112 PHE A N 1
ATOM 929 C CA . PHE A 1 112 ? -12.766 3.935 21.757 1.00 67.81 112 PHE A CA 1
ATOM 930 C C . PHE A 1 112 ? -13.432 3.067 22.825 1.00 67.81 112 PHE A C 1
ATOM 932 O O . PHE A 1 112 ? -14.469 2.468 22.553 1.00 67.81 112 PHE A O 1
ATOM 939 N N . ALA A 1 113 ? -12.898 3.048 24.051 1.00 66.69 113 ALA A N 1
ATOM 940 C CA . ALA A 1 113 ? -13.512 2.320 25.160 1.00 66.69 113 ALA A CA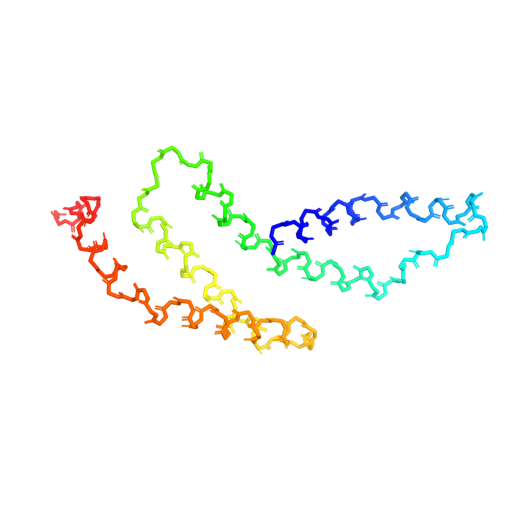 1
ATOM 941 C C . ALA A 1 113 ? -14.915 2.860 25.500 1.00 66.69 113 ALA A C 1
ATOM 943 O O . ALA A 1 113 ? -15.852 2.084 25.676 1.00 66.69 113 ALA A O 1
ATOM 944 N N . ILE A 1 114 ? -15.083 4.186 25.535 1.00 64.62 114 ILE A N 1
ATOM 945 C CA . ILE A 1 114 ? -16.386 4.826 25.771 1.00 64.62 114 ILE A CA 1
ATOM 946 C C . ILE A 1 114 ? -17.351 4.538 24.616 1.00 64.62 114 ILE A C 1
ATOM 948 O O . ILE A 1 114 ? -18.495 4.160 24.857 1.00 64.62 114 ILE A O 1
ATOM 952 N N . ALA A 1 115 ? -16.902 4.681 23.367 1.00 66.50 115 ALA A N 1
ATOM 953 C CA . ALA A 1 115 ? -17.736 4.430 22.196 1.00 66.50 115 ALA A CA 1
ATOM 954 C C . ALA A 1 115 ? -18.191 2.964 22.102 1.00 66.50 115 ALA A C 1
ATOM 956 O O . ALA A 1 115 ? -19.306 2.716 21.655 1.00 66.50 115 ALA A O 1
ATOM 957 N N . ALA A 1 116 ? -17.355 2.008 22.527 1.00 67.31 116 ALA A N 1
ATOM 958 C CA . ALA A 1 116 ? -17.694 0.585 22.548 1.00 67.31 116 ALA A CA 1
ATOM 959 C C . ALA A 1 116 ? -18.772 0.269 23.597 1.00 67.31 116 ALA A C 1
ATOM 961 O O . ALA A 1 116 ? -19.705 -0.476 23.317 1.00 67.31 116 ALA A O 1
ATOM 962 N N . VAL A 1 117 ? -18.675 0.869 24.791 1.00 70.12 117 VAL A N 1
ATOM 963 C CA . VAL A 1 117 ? -19.676 0.706 25.863 1.00 70.12 117 VAL A CA 1
ATOM 964 C C . VAL A 1 117 ? -21.001 1.383 25.508 1.00 70.12 117 VAL A C 1
ATOM 966 O O . VAL A 1 117 ? -22.065 0.886 25.868 1.00 70.12 117 VAL A O 1
ATOM 969 N N . LEU A 1 118 ? -20.947 2.524 24.819 1.00 65.44 118 LEU A N 1
ATOM 970 C CA . LEU A 1 118 ? -22.130 3.293 24.436 1.00 65.44 118 LEU A CA 1
ATOM 971 C C . LEU A 1 118 ? -22.761 2.837 23.113 1.00 65.44 118 LEU A C 1
ATOM 973 O O . LEU A 1 118 ? -23.805 3.380 22.755 1.00 65.44 118 LEU A O 1
ATOM 977 N N . ASP A 1 119 ? -22.171 1.877 22.390 1.00 67.38 119 ASP A N 1
ATOM 978 C CA . ASP A 1 119 ? -22.741 1.364 21.142 1.00 67.38 119 ASP A CA 1
ATOM 979 C C . ASP A 1 119 ? -24.012 0.542 21.444 1.00 67.38 119 ASP A C 1
ATOM 981 O O . ASP A 1 119 ? -23.911 -0.562 21.997 1.00 67.38 119 ASP A O 1
ATOM 985 N N . PRO A 1 120 ? -25.216 1.020 21.066 1.00 61.56 120 PRO A N 1
ATOM 986 C CA . PRO A 1 120 ? -26.475 0.332 21.354 1.00 61.56 120 PRO A CA 1
ATOM 987 C C . PRO A 1 120 ? -26.555 -1.056 20.707 1.00 61.56 120 PRO A C 1
ATOM 989 O O . PRO A 1 120 ? -27.298 -1.917 21.179 1.00 61.56 120 PRO A O 1
ATOM 992 N N . SER A 1 121 ? -25.777 -1.294 19.643 1.00 62.34 121 SER A N 1
ATOM 993 C CA . SER A 1 121 ? -25.756 -2.560 18.904 1.00 62.34 121 SER A CA 1
ATOM 994 C C . SER A 1 121 ? -25.051 -3.710 19.643 1.00 62.34 121 SER A C 1
ATOM 996 O O . SER A 1 121 ? -25.204 -4.865 19.252 1.00 62.34 121 SER A O 1
ATOM 998 N N . SER A 1 122 ? -24.345 -3.432 20.747 1.00 55.50 122 SER A N 1
ATOM 999 C CA . SER A 1 122 ? -23.662 -4.444 21.575 1.00 55.50 122 SER A CA 1
ATOM 1000 C C . SER A 1 122 ? -24.590 -5.222 22.529 1.00 55.50 122 SER A C 1
ATOM 1002 O O . SER A 1 122 ? -24.173 -6.211 23.131 1.00 55.50 122 SER A O 1
ATOM 1004 N N . SER A 1 123 ? -25.858 -4.816 22.663 1.00 50.59 123 SER A N 1
ATOM 1005 C CA . SER A 1 123 ? -26.755 -5.280 23.735 1.00 50.59 123 SER A CA 1
ATOM 1006 C C . SER A 1 123 ? -27.690 -6.457 23.395 1.00 50.59 123 SER A C 1
ATOM 1008 O O . SER A 1 123 ? -28.512 -6.834 24.226 1.00 50.59 123 SER A O 1
ATOM 1010 N N . CYS A 1 124 ? -27.544 -7.118 22.241 1.00 53.94 124 CYS A N 1
ATOM 1011 C CA . CYS A 1 124 ? -28.442 -8.213 21.832 1.00 53.94 124 CYS A CA 1
ATOM 1012 C C . CYS A 1 124 ? -27.755 -9.579 21.665 1.00 53.94 124 CYS A C 1
ATOM 1014 O O . CYS A 1 124 ? -27.896 -10.183 20.614 1.00 53.94 124 CYS A O 1
ATOM 1016 N N . HIS A 1 125 ? -27.053 -10.098 22.679 1.00 47.44 125 HIS A N 1
ATOM 1017 C CA . HIS A 1 125 ? -26.767 -11.543 22.796 1.00 47.44 125 HIS A CA 1
ATOM 1018 C C . HIS A 1 125 ? -26.726 -11.981 24.271 1.00 47.44 125 HIS A C 1
ATOM 1020 O O . HIS A 1 125 ? -25.686 -12.362 24.799 1.00 47.44 125 HIS A O 1
ATOM 1026 N N . THR A 1 126 ? -27.872 -11.932 24.952 1.00 40.66 126 THR A N 1
ATOM 1027 C CA . THR A 1 126 ? -28.159 -12.855 26.063 1.00 40.66 126 THR A CA 1
ATOM 1028 C C . THR A 1 126 ? -29.589 -13.357 25.898 1.00 40.66 126 THR A C 1
ATOM 1030 O O . THR A 1 126 ? -30.544 -12.592 26.014 1.00 40.66 126 THR A O 1
ATOM 1033 N N . GLY A 1 127 ? -29.710 -14.633 25.544 1.00 35.19 127 GLY A N 1
ATOM 1034 C CA . GLY A 1 127 ? -30.957 -15.367 25.354 1.00 35.19 127 GLY A CA 1
ATOM 1035 C C . GLY A 1 127 ? -30.638 -16.829 25.125 1.00 35.19 127 GLY A C 1
ATOM 1036 O O . GLY A 1 127 ? -30.047 -17.110 24.062 1.00 35.19 127 GLY A O 1
#

pLDDT: mean 87.35, std 13.19, range [35.19, 97.81]

InterPro domains:
  IPR012337 Ribonuclease H-like superfamily [SSF53098] (1-121)
  IPR025525 hAT-like transposase, RNase-H fold [PF14372] (66-122)